Protein AF-A0A2H5V8A7-F1 (afdb_monomer_lite)

Foldseek 3Di:
DDFDWDADPLLRDIDTPVCVVVVCVDPVSVVSVVVVVVVVVVVVPPPPPDPPPPPD

Sequence (56 aa):
MVVMIVKCNICNIEIDDAIVDEHVGSDEHKANLERIKGMMRDKVYDEDSTRLGIDA

Structure (mmCIF, N/CA/C/O backbone):
data_AF-A0A2H5V8A7-F1
#
_entry.id   AF-A0A2H5V8A7-F1
#
loop_
_atom_site.group_PDB
_atom_site.id
_atom_site.type_symbol
_atom_site.label_atom_id
_atom_site.label_alt_id
_atom_site.label_comp_id
_atom_site.label_asym_id
_atom_site.label_entity_id
_atom_site.label_seq_id
_atom_site.pdbx_PDB_ins_code
_atom_site.Cartn_x
_atom_site.Cartn_y
_atom_site.Cartn_z
_atom_site.occupancy
_atom_site.B_iso_or_equiv
_atom_site.auth_seq_id
_atom_site.auth_comp_id
_atom_site.auth_asym_id
_atom_site.auth_atom_id
_atom_site.pdbx_PDB_model_num
ATOM 1 N N . MET A 1 1 ? 4.302 -4.367 -25.816 1.00 55.78 1 MET A N 1
ATOM 2 C CA . MET A 1 1 ? 4.109 -4.679 -24.387 1.00 55.78 1 MET A CA 1
ATOM 3 C C . MET A 1 1 ? 2.859 -3.944 -23.950 1.00 55.78 1 MET A C 1
ATOM 5 O O . MET A 1 1 ? 2.787 -2.747 -24.195 1.00 55.78 1 MET A O 1
ATOM 9 N N . VAL A 1 2 ? 1.850 -4.654 -23.450 1.00 67.62 2 VAL A N 1
ATOM 10 C CA . VAL A 1 2 ? 0.643 -4.027 -22.894 1.00 67.62 2 VAL A CA 1
ATOM 11 C C . VAL A 1 2 ? 0.924 -3.820 -21.413 1.00 67.62 2 VAL A C 1
ATOM 13 O O . VAL A 1 2 ? 1.244 -4.787 -20.730 1.00 67.62 2 VAL A O 1
ATOM 16 N N . VAL A 1 3 ? 0.876 -2.575 -20.951 1.00 73.62 3 VAL A N 1
ATOM 17 C CA . VAL A 1 3 ? 0.972 -2.251 -19.525 1.00 73.62 3 VAL A CA 1
ATOM 18 C C . VAL A 1 3 ? -0.416 -2.455 -18.929 1.00 73.62 3 VAL A C 1
ATOM 20 O O . VAL A 1 3 ? -1.369 -1.808 -19.367 1.00 73.62 3 VAL A O 1
ATOM 23 N N . MET A 1 4 ? -0.548 -3.397 -17.997 1.00 84.44 4 MET A N 1
ATOM 24 C CA . MET A 1 4 ? -1.793 -3.631 -17.269 1.00 84.44 4 MET A CA 1
ATOM 25 C C . MET A 1 4 ? -1.760 -2.801 -15.989 1.00 84.44 4 MET A C 1
ATOM 27 O O . MET A 1 4 ? -0.796 -2.869 -15.235 1.00 84.44 4 MET A O 1
ATOM 31 N N . ILE A 1 5 ? -2.792 -1.988 -15.775 1.00 91.50 5 ILE A N 1
ATOM 32 C CA . ILE A 1 5 ? -2.886 -1.090 -14.622 1.00 91.50 5 ILE A CA 1
ATOM 33 C C . ILE A 1 5 ? -3.948 -1.634 -13.669 1.00 91.50 5 ILE A C 1
ATOM 35 O O . ILE A 1 5 ? -5.076 -1.918 -14.079 1.00 91.50 5 ILE A O 1
ATOM 39 N N . VAL A 1 6 ? -3.588 -1.761 -12.396 1.00 94.12 6 VAL A N 1
ATOM 40 C CA . VAL A 1 6 ? -4.447 -2.224 -11.308 1.00 94.12 6 VAL A CA 1
ATOM 41 C C . VAL A 1 6 ? -4.659 -1.087 -10.318 1.00 94.12 6 VAL A C 1
ATOM 43 O O . VAL A 1 6 ? -3.731 -0.377 -9.937 1.00 94.12 6 VAL A O 1
ATOM 46 N N . LYS A 1 7 ? -5.899 -0.912 -9.858 1.00 96.12 7 LYS A N 1
ATOM 47 C CA . LYS A 1 7 ? -6.223 0.071 -8.823 1.00 96.12 7 LYS A CA 1
ATOM 48 C C . LYS A 1 7 ? -6.087 -0.545 -7.432 1.00 96.12 7 LYS A C 1
ATOM 50 O O . LYS A 1 7 ? -6.796 -1.496 -7.102 1.00 96.12 7 LYS A O 1
ATOM 55 N N . CYS A 1 8 ? -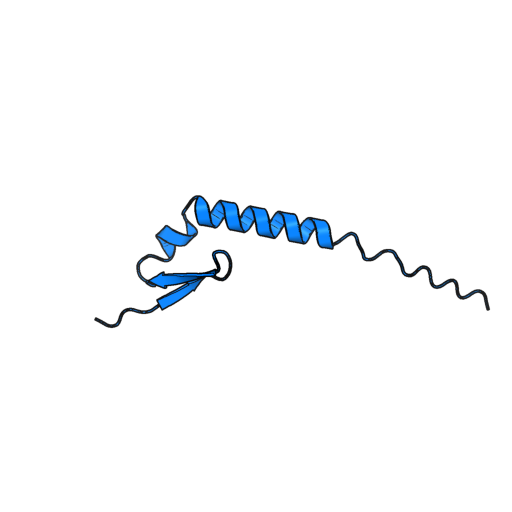5.266 0.054 -6.575 1.00 9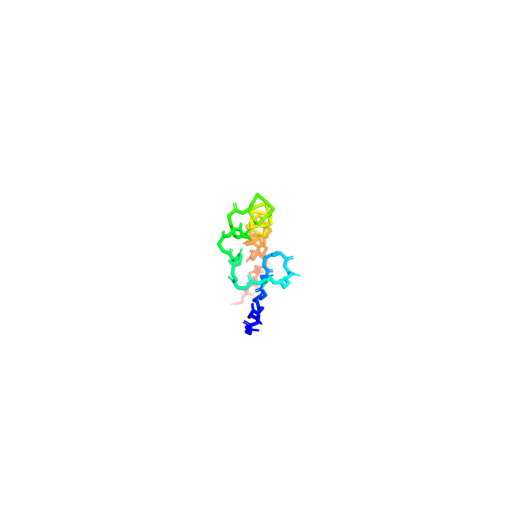7.06 8 CYS A N 1
ATOM 56 C CA . CYS A 1 8 ? -5.277 -0.244 -5.146 1.00 97.06 8 CYS A CA 1
ATOM 57 C C 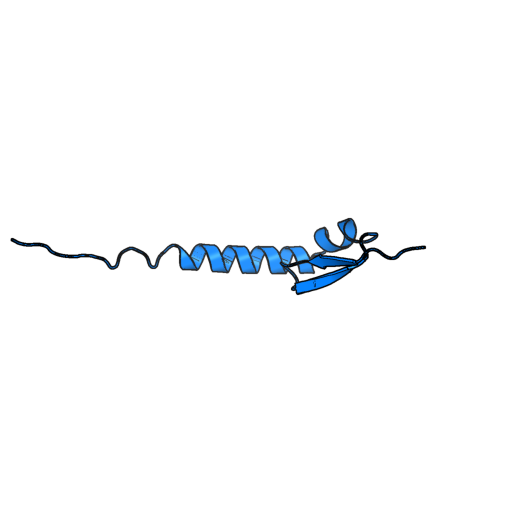. CYS A 1 8 ? -6.302 0.642 -4.436 1.00 97.06 8 CYS A C 1
ATOM 59 O O . CYS A 1 8 ? -6.159 1.860 -4.394 1.00 97.06 8 CYS A O 1
ATOM 61 N N . ASN A 1 9 ? -7.322 0.036 -3.828 1.00 95.50 9 ASN A N 1
ATOM 62 C CA . ASN A 1 9 ? -8.356 0.774 -3.093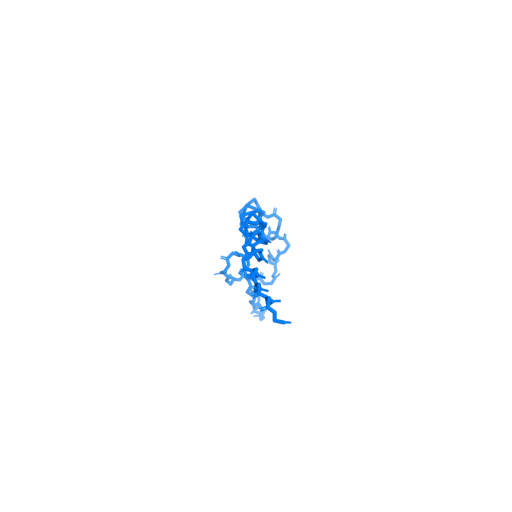 1.00 95.50 9 ASN A CA 1
ATOM 63 C C . ASN A 1 9 ? -7.910 1.226 -1.693 1.00 95.50 9 ASN A C 1
ATOM 65 O O . ASN A 1 9 ? -8.493 2.157 -1.150 1.00 95.50 9 ASN A O 1
ATOM 69 N N . ILE A 1 10 ? -6.880 0.592 -1.121 1.00 95.69 10 ILE A N 1
ATOM 70 C CA . ILE A 1 10 ? -6.316 0.970 0.186 1.00 95.69 10 ILE A CA 1
ATOM 71 C C . ILE A 1 10 ? -5.540 2.285 0.064 1.00 95.69 10 ILE A C 1
ATOM 73 O O . ILE A 1 10 ? -5.734 3.192 0.867 1.00 95.69 10 ILE A O 1
ATOM 77 N N . CYS A 1 11 ? -4.695 2.397 -0.962 1.00 96.00 11 CYS A N 1
ATOM 78 C CA . CYS A 1 11 ? -3.904 3.599 -1.231 1.00 96.00 11 CYS A CA 1
ATOM 79 C C . CYS A 1 11 ? -4.617 4.585 -2.174 1.00 96.00 11 CYS A C 1
ATOM 81 O O . CYS A 1 11 ? -4.189 5.725 -2.304 1.00 96.00 11 CYS A O 1
ATOM 83 N N . ASN A 1 12 ? -5.708 4.156 -2.819 1.00 95.88 12 ASN A N 1
ATOM 84 C CA . ASN A 1 12 ? -6.471 4.902 -3.823 1.00 95.88 12 ASN A CA 1
ATOM 85 C C . ASN A 1 12 ? -5.605 5.438 -4.982 1.00 95.88 12 ASN A C 1
ATOM 87 O O . ASN A 1 12 ? -5.763 6.579 -5.415 1.00 95.88 12 ASN A O 1
ATOM 91 N N . ILE A 1 13 ? -4.709 4.589 -5.489 1.00 95.56 13 ILE A N 1
ATOM 92 C CA . ILE A 1 13 ? -3.824 4.880 -6.624 1.00 95.56 13 ILE A CA 1
ATOM 93 C C . ILE A 1 13 ? -3.899 3.773 -7.678 1.00 95.56 13 ILE A C 1
ATOM 95 O O . ILE A 1 13 ? -4.305 2.643 -7.393 1.00 95.56 13 ILE A O 1
ATOM 99 N N . GLU A 1 14 ? -3.495 4.117 -8.895 1.00 96.69 14 GLU A N 1
ATOM 100 C CA . GLU A 1 14 ? -3.275 3.188 -10.000 1.00 96.69 14 GLU A CA 1
ATOM 101 C C . GLU A 1 14 ? -1.816 2.727 -10.007 1.00 96.69 14 GLU A C 1
ATOM 103 O O . GLU A 1 14 ? -0.906 3.519 -9.764 1.00 96.69 14 GLU A O 1
ATOM 108 N N . ILE A 1 15 ? -1.601 1.437 -10.236 1.00 95.31 15 ILE A N 1
ATOM 109 C CA . ILE A 1 15 ? -0.310 0.766 -10.090 1.00 95.31 15 ILE A CA 1
ATOM 110 C C . ILE A 1 15 ? -0.118 -0.151 -11.292 1.00 95.31 15 ILE A C 1
ATOM 112 O O . ILE A 1 15 ? -1.076 -0.750 -11.775 1.00 95.31 15 ILE A O 1
ATOM 116 N N . ASP A 1 16 ? 1.115 -0.273 -11.769 1.00 94.88 16 ASP A N 1
ATOM 117 C CA . ASP A 1 16 ? 1.461 -1.278 -12.770 1.00 94.88 16 ASP A CA 1
ATOM 118 C C . ASP A 1 16 ? 1.345 -2.686 -12.165 1.00 94.88 16 ASP A C 1
ATOM 120 O O . ASP A 1 16 ? 1.847 -2.945 -11.069 1.00 94.88 16 ASP A O 1
ATOM 124 N N . ASP A 1 17 ? 0.687 -3.597 -12.877 1.00 93.06 17 ASP A N 1
ATOM 125 C CA . ASP A 1 17 ? 0.524 -4.994 -12.466 1.00 93.06 17 ASP A CA 1
ATOM 126 C C . ASP A 1 17 ? 1.872 -5.657 -12.125 1.00 93.06 17 ASP A C 1
ATOM 128 O O . ASP A 1 17 ? 1.976 -6.412 -11.158 1.00 93.06 17 ASP A O 1
ATOM 132 N N . ALA A 1 18 ? 2.943 -5.284 -12.835 1.00 94.12 18 ALA A N 1
ATOM 133 C CA . ALA A 1 18 ? 4.281 -5.832 -12.633 1.00 94.12 18 ALA A CA 1
ATOM 134 C C . ALA A 1 18 ? 4.893 -5.512 -11.257 1.00 94.12 18 ALA A C 1
ATOM 136 O O . ALA A 1 18 ? 5.839 -6.187 -10.851 1.00 94.12 18 ALA A O 1
ATOM 137 N N . ILE A 1 19 ? 4.390 -4.495 -10.548 1.00 94.12 19 ILE A N 1
ATOM 138 C CA . ILE A 1 19 ? 4.921 -4.061 -9.244 1.00 94.12 19 ILE A CA 1
ATOM 139 C C . ILE A 1 19 ? 3.923 -4.254 -8.099 1.00 94.12 19 ILE A C 1
ATOM 141 O O . ILE A 1 19 ? 4.148 -3.748 -6.999 1.00 94.12 19 ILE A O 1
ATOM 145 N N . VAL A 1 20 ? 2.818 -4.972 -8.321 1.00 95.25 20 VAL A N 1
ATOM 146 C CA . VAL A 1 20 ? 1.779 -5.159 -7.295 1.00 95.25 20 VAL A CA 1
ATOM 147 C C . VAL A 1 20 ? 2.346 -5.805 -6.029 1.00 95.25 20 VAL A C 1
ATOM 149 O O . VAL A 1 20 ? 2.061 -5.316 -4.937 1.00 95.25 20 VAL A O 1
ATOM 152 N N . ASP A 1 21 ? 3.191 -6.833 -6.155 1.00 96.31 21 ASP A N 1
ATOM 153 C CA . ASP A 1 21 ? 3.843 -7.494 -5.012 1.00 96.31 21 ASP A CA 1
ATOM 154 C C . ASP A 1 21 ? 4.730 -6.535 -4.199 1.00 96.31 21 ASP A C 1
ATOM 156 O O . ASP A 1 21 ? 4.689 -6.531 -2.966 1.00 96.31 21 ASP A O 1
ATOM 160 N N . GLU A 1 22 ? 5.490 -5.668 -4.873 1.00 97.38 22 GLU A N 1
ATOM 161 C CA . GLU A 1 22 ? 6.298 -4.644 -4.202 1.00 97.38 22 GLU A CA 1
ATOM 162 C C . GLU A 1 22 ? 5.400 -3.616 -3.501 1.00 97.38 22 GLU A C 1
ATOM 164 O O . GLU A 1 22 ? 5.609 -3.292 -2.327 1.00 97.38 22 GLU A O 1
ATOM 169 N N . HIS A 1 23 ? 4.350 -3.154 -4.185 1.00 97.00 23 HIS A N 1
ATOM 170 C CA . HIS A 1 23 ? 3.404 -2.189 -3.642 1.00 97.00 23 HIS A CA 1
ATOM 171 C C . HIS A 1 23 ? 2.747 -2.694 -2.352 1.00 97.00 23 HIS A C 1
ATOM 173 O O . HIS A 1 23 ? 2.754 -1.976 -1.349 1.00 97.00 23 HIS A O 1
ATOM 179 N N . VAL A 1 24 ? 2.200 -3.916 -2.343 1.00 96.94 24 VAL A N 1
ATOM 180 C CA . VAL A 1 24 ? 1.530 -4.473 -1.150 1.00 96.94 24 VAL A CA 1
ATOM 181 C C . VAL A 1 24 ? 2.518 -4.790 -0.024 1.00 96.94 24 VAL A C 1
ATOM 183 O O . VAL A 1 24 ? 2.141 -4.802 1.150 1.00 96.94 24 VAL A O 1
ATOM 186 N N . GLY A 1 25 ? 3.790 -5.008 -0.365 1.00 96.75 25 GLY A N 1
ATOM 187 C CA . GLY A 1 25 ? 4.883 -5.186 0.585 1.00 96.75 25 GLY A CA 1
ATOM 188 C C . GLY A 1 25 ? 5.378 -3.889 1.235 1.00 96.75 25 GLY A C 1
ATOM 189 O O . GLY A 1 25 ? 5.987 -3.961 2.309 1.00 96.75 25 GLY A O 1
ATOM 190 N N . SER A 1 26 ? 5.105 -2.728 0.631 1.00 97.69 26 SER A N 1
ATOM 191 C CA . SER A 1 26 ? 5.600 -1.423 1.087 1.00 97.69 26 SER A CA 1
ATOM 192 C C . SER A 1 26 ? 5.068 -1.015 2.468 1.00 97.69 26 SER A C 1
ATOM 194 O O . SER A 1 26 ? 3.945 -1.347 2.864 1.00 97.69 26 SER A O 1
ATOM 196 N N . ASP A 1 27 ? 5.873 -0.250 3.211 1.00 97.88 27 ASP A N 1
ATOM 197 C CA . ASP A 1 27 ? 5.474 0.288 4.518 1.00 97.88 27 ASP A CA 1
ATOM 198 C C . ASP A 1 27 ? 4.291 1.259 4.411 1.00 97.88 27 ASP A C 1
ATOM 200 O O . ASP A 1 27 ? 3.440 1.296 5.300 1.00 97.88 27 ASP A O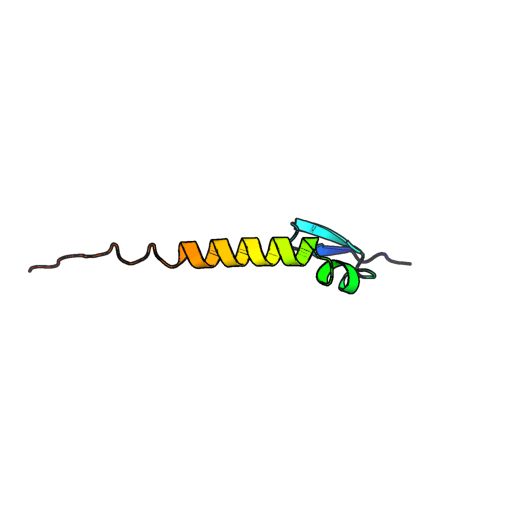 1
ATOM 204 N N . GLU A 1 28 ? 4.185 1.995 3.300 1.00 96.81 28 GLU A N 1
ATOM 205 C CA . GLU A 1 28 ? 3.056 2.889 3.032 1.00 96.81 28 GLU A CA 1
ATOM 206 C C . GLU A 1 28 ? 1.736 2.112 2.937 1.00 96.81 28 GLU A C 1
ATOM 208 O O . GLU A 1 28 ? 0.757 2.460 3.605 1.00 96.81 28 GLU A O 1
ATOM 213 N N . HIS A 1 29 ? 1.712 1.023 2.161 1.00 97.38 29 HIS A N 1
ATOM 214 C CA . HIS A 1 29 ? 0.520 0.190 2.025 1.00 97.38 29 HIS A CA 1
ATOM 215 C C . HIS A 1 29 ? 0.087 -0.390 3.377 1.00 97.38 29 HIS A C 1
ATOM 217 O O . HIS A 1 29 ? -1.091 -0.325 3.741 1.00 97.38 29 HIS A O 1
ATOM 223 N N . LYS A 1 30 ? 1.042 -0.902 4.163 1.00 97.69 30 LYS A N 1
ATOM 224 C CA . LYS A 1 30 ? 0.778 -1.438 5.508 1.00 97.69 30 LYS A CA 1
ATOM 225 C C . LYS A 1 30 ? 0.251 -0.360 6.454 1.00 97.69 30 LYS A C 1
ATOM 227 O O . LYS A 1 30 ? -0.714 -0.612 7.173 1.00 97.69 30 LYS A O 1
ATOM 232 N N . ALA A 1 31 ? 0.822 0.843 6.429 1.00 97.12 31 ALA A N 1
ATOM 233 C CA . ALA A 1 31 ? 0.355 1.956 7.250 1.00 97.12 31 ALA A CA 1
ATOM 234 C C . ALA A 1 31 ? -1.091 2.350 6.904 1.00 97.12 31 ALA A C 1
ATOM 236 O O . ALA A 1 31 ? -1.913 2.528 7.806 1.00 97.12 31 ALA A O 1
ATOM 237 N N . ASN A 1 32 ? -1.435 2.432 5.616 1.00 96.38 32 ASN A N 1
ATOM 238 C CA . ASN A 1 32 ? -2.803 2.715 5.176 1.00 96.38 32 ASN A CA 1
ATOM 239 C C . ASN A 1 32 ? -3.777 1.608 5.597 1.00 96.38 32 ASN A C 1
ATOM 241 O O . ASN A 1 32 ? -4.865 1.901 6.100 1.00 96.38 32 ASN A O 1
ATOM 245 N N . LEU A 1 33 ? -3.368 0.343 5.472 1.00 95.75 33 LEU A N 1
ATOM 246 C CA . LEU A 1 33 ? -4.163 -0.799 5.913 1.00 95.75 33 LEU A CA 1
ATOM 247 C C . LEU A 1 33 ? -4.472 -0.734 7.420 1.00 95.75 33 LEU A C 1
ATOM 249 O O . LEU A 1 33 ? -5.623 -0.920 7.819 1.00 95.75 33 LEU A O 1
ATOM 253 N N . GLU A 1 34 ? -3.483 -0.427 8.260 1.00 95.25 34 GLU A N 1
ATOM 254 C CA . GLU A 1 34 ? -3.678 -0.303 9.712 1.00 95.25 34 GLU A CA 1
ATOM 255 C C . GLU A 1 34 ? -4.591 0.877 10.081 1.00 95.25 34 GLU A C 1
ATOM 257 O O . GLU A 1 34 ? -5.453 0.741 10.954 1.00 95.25 34 GLU A O 1
ATOM 262 N N . ARG A 1 35 ? -4.485 2.015 9.378 1.00 92.69 35 ARG A N 1
ATOM 263 C CA .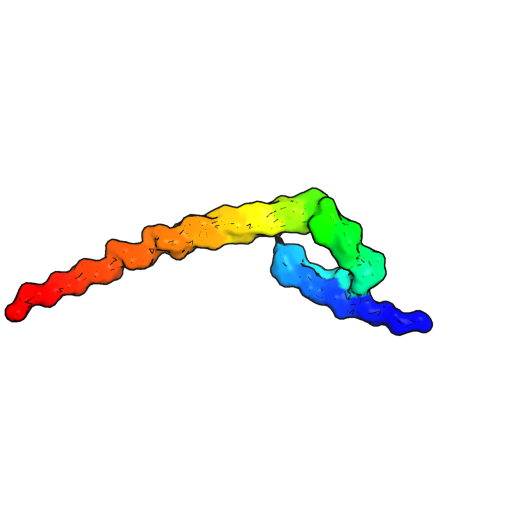 ARG A 1 35 ? -5.393 3.163 9.574 1.00 92.69 35 ARG A CA 1
ATOM 264 C C . ARG A 1 35 ? -6.843 2.785 9.285 1.00 92.69 35 ARG A C 1
ATOM 266 O O . ARG A 1 35 ? -7.721 3.082 10.095 1.00 92.69 35 ARG A O 1
ATOM 273 N N . ILE A 1 36 ? -7.094 2.096 8.170 1.00 91.12 36 ILE A N 1
ATOM 274 C CA . ILE A 1 36 ? -8.443 1.652 7.791 1.00 91.12 36 ILE A CA 1
ATOM 275 C C . ILE A 1 36 ? -8.994 0.663 8.826 1.00 91.12 36 ILE A C 1
ATOM 277 O O . ILE A 1 36 ? -10.138 0.811 9.259 1.00 91.12 36 ILE A O 1
ATOM 281 N N . LYS A 1 37 ? -8.186 -0.303 9.284 1.00 89.88 37 LYS A N 1
ATOM 282 C CA . LYS A 1 37 ? -8.590 -1.239 10.350 1.00 89.88 37 LYS A CA 1
ATOM 283 C C . LYS A 1 37 ? -8.971 -0.515 11.643 1.00 89.88 37 LYS A C 1
ATOM 285 O O . LYS A 1 37 ? -9.972 -0.872 12.262 1.00 89.88 37 LYS A O 1
ATOM 290 N N . GLY A 1 38 ? -8.207 0.506 12.036 1.00 88.31 38 GLY A N 1
ATOM 291 C CA . GLY A 1 38 ? -8.516 1.338 13.201 1.00 88.31 38 GLY A CA 1
ATOM 292 C C . GLY A 1 38 ? -9.869 2.042 13.072 1.00 88.31 38 GLY A C 1
ATOM 293 O O . GLY A 1 38 ? -10.682 1.975 13.989 1.00 88.31 38 GLY A O 1
ATOM 294 N N . MET A 1 39 ? -10.152 2.630 11.906 1.00 83.06 39 MET A N 1
ATOM 295 C CA . MET A 1 39 ? -11.432 3.300 11.636 1.00 83.06 39 MET A CA 1
ATOM 296 C C . MET A 1 39 ? -12.625 2.340 11.650 1.00 83.06 39 MET A C 1
ATOM 298 O O . MET A 1 39 ? -13.712 2.718 12.076 1.00 83.06 39 MET A O 1
ATOM 302 N N . MET A 1 40 ? -12.452 1.109 11.167 1.00 77.31 40 MET A N 1
ATOM 303 C CA . MET A 1 40 ? -13.526 0.112 11.188 1.00 77.31 40 MET A CA 1
ATOM 304 C C . MET A 1 40 ? -13.821 -0.384 12.602 1.00 77.31 40 MET A C 1
ATOM 306 O O . MET A 1 40 ? -14.980 -0.610 12.920 1.00 77.31 40 MET A O 1
ATOM 310 N N . ARG A 1 41 ? -12.805 -0.509 13.464 1.00 71.06 41 ARG A N 1
ATOM 311 C CA . ARG A 1 41 ? -13.003 -0.892 14.871 1.00 71.06 41 ARG A CA 1
ATOM 312 C C . ARG A 1 41 ? -13.822 0.148 15.641 1.00 71.06 41 ARG A C 1
ATOM 314 O O . ARG A 1 41 ? -14.638 -0.229 16.472 1.00 71.06 41 ARG A O 1
ATOM 321 N N . ASP A 1 42 ? -13.607 1.427 15.356 1.00 61.66 42 ASP A N 1
ATOM 322 C CA . ASP A 1 42 ? -14.284 2.536 16.037 1.00 61.66 42 ASP A CA 1
ATOM 323 C C . ASP A 1 42 ? -15.781 2.618 15.678 1.00 61.66 42 ASP A C 1
ATOM 325 O O . ASP A 1 42 ? -16.622 2.894 16.524 1.00 61.66 42 ASP A O 1
ATOM 329 N N . LYS A 1 43 ? -16.142 2.263 14.437 1.00 57.75 43 LYS A N 1
ATOM 330 C CA . LYS A 1 43 ? -17.526 2.333 13.933 1.00 57.75 43 LYS A CA 1
ATOM 331 C C . LYS A 1 43 ? -18.450 1.189 14.364 1.00 57.75 43 LYS A C 1
ATOM 333 O O . LYS A 1 43 ? -19.633 1.245 14.054 1.00 57.75 43 LYS A O 1
ATOM 338 N N . VAL A 1 44 ? -17.940 0.154 15.035 1.00 56.34 44 VAL A N 1
ATOM 339 C CA . VAL A 1 44 ? -18.753 -0.992 15.499 1.00 56.34 44 VAL A CA 1
ATOM 340 C C . VAL A 1 44 ? -19.436 -0.706 16.852 1.00 56.34 44 VAL A C 1
ATOM 342 O O . VAL A 1 44 ? -20.273 -1.483 17.288 1.00 56.34 44 VAL A O 1
ATOM 345 N N . TYR A 1 45 ? -19.146 0.424 17.513 1.00 54.34 45 TYR A N 1
ATOM 346 C CA . TYR A 1 45 ? -19.703 0.753 18.837 1.00 54.34 45 TYR A CA 1
ATOM 347 C C . TYR A 1 45 ? -20.834 1.799 18.850 1.00 54.34 45 TYR A C 1
ATOM 349 O O . TYR A 1 45 ? -21.226 2.239 19.927 1.00 54.34 45 TYR A O 1
ATOM 357 N N . ASP A 1 46 ? -21.422 2.147 17.702 1.00 54.16 46 ASP A N 1
ATOM 358 C CA . ASP A 1 46 ? -22.554 3.094 17.623 1.00 54.16 46 ASP A CA 1
ATOM 359 C C . ASP A 1 46 ? -23.923 2.414 17.380 1.00 54.16 46 ASP A C 1
ATOM 361 O O . ASP A 1 46 ? -24.863 3.043 16.899 1.00 54.16 46 ASP A O 1
ATOM 365 N N . GLU A 1 47 ? -24.073 1.123 17.710 1.00 53.44 47 GLU A N 1
ATOM 366 C CA . GLU A 1 47 ? -25.327 0.374 17.486 1.00 53.44 47 GLU A CA 1
ATOM 367 C C . GLU A 1 47 ? -26.095 -0.074 18.747 1.00 53.44 47 GLU A C 1
ATOM 369 O O . GLU A 1 47 ? -26.955 -0.941 18.653 1.00 53.44 47 GLU A O 1
ATOM 374 N N . ASP A 1 48 ? -25.902 0.573 19.906 1.00 55.28 48 ASP A N 1
ATOM 375 C CA . ASP A 1 48 ? -26.747 0.339 21.104 1.00 55.28 48 ASP A CA 1
ATOM 376 C C . ASP A 1 48 ? -27.584 1.570 21.514 1.00 55.28 48 ASP A C 1
ATOM 378 O O . ASP A 1 48 ? -27.762 1.906 22.682 1.00 55.28 48 ASP A O 1
ATOM 382 N N . SER A 1 49 ? -28.121 2.288 20.523 1.00 57.22 49 SER A N 1
ATOM 383 C CA . SER A 1 49 ? -29.146 3.323 20.733 1.00 57.22 49 SER A CA 1
ATOM 384 C C . SER A 1 49 ? -30.439 2.979 19.998 1.00 57.22 49 SER A C 1
ATOM 386 O O . SER A 1 49 ? -30.951 3.744 19.188 1.00 57.22 49 SER A O 1
ATOM 388 N N . THR A 1 50 ? -31.020 1.814 20.282 1.00 60.81 50 THR A N 1
ATOM 389 C CA . THR A 1 50 ? -32.460 1.593 20.066 1.00 60.81 50 THR A CA 1
ATOM 390 C C . THR A 1 50 ? -33.049 0.895 21.283 1.00 60.81 50 THR A C 1
ATOM 392 O O . THR A 1 50 ? -33.490 -0.248 21.248 1.00 60.81 50 THR A O 1
ATOM 395 N N . ARG A 1 51 ? -33.103 1.633 22.395 1.00 56.03 51 ARG A N 1
ATOM 396 C CA . ARG A 1 51 ? -34.021 1.341 23.497 1.00 56.03 51 ARG A CA 1
ATOM 397 C C . ARG A 1 51 ? -35.413 1.845 23.101 1.00 56.03 51 ARG A C 1
ATOM 399 O O . ARG A 1 51 ? -35.880 2.859 23.613 1.00 56.03 51 ARG A O 1
ATOM 406 N N . LEU A 1 52 ? -36.065 1.167 22.153 1.00 55.94 52 LEU A N 1
ATOM 407 C CA . LEU A 1 52 ? -37.510 1.313 21.968 1.00 55.94 52 LEU A CA 1
ATOM 408 C C . LEU A 1 52 ? -38.177 0.618 23.156 1.00 55.94 52 LEU A C 1
ATOM 410 O O . LEU A 1 52 ? -38.438 -0.581 23.134 1.00 55.94 52 LEU A O 1
ATOM 414 N N . GLY A 1 53 ? -38.382 1.385 24.229 1.00 54.38 53 GLY A N 1
ATOM 415 C CA . GLY A 1 53 ? -39.345 1.033 25.261 1.00 54.38 53 GLY A CA 1
ATOM 416 C C . GLY A 1 53 ? -40.716 0.947 24.606 1.00 54.38 53 GLY A C 1
ATOM 417 O O . GLY A 1 53 ? -41.301 1.968 24.255 1.00 54.38 53 GLY A O 1
ATOM 418 N N . ILE A 1 54 ? -41.184 -0.275 24.378 1.00 58.06 54 ILE A N 1
ATOM 419 C CA . ILE A 1 54 ? -42.596 -0.541 24.147 1.00 58.06 54 ILE A CA 1
ATOM 420 C C . ILE A 1 54 ? -43.119 -1.063 25.478 1.00 58.06 54 ILE A C 1
ATOM 422 O O . ILE A 1 54 ? -43.119 -2.263 25.741 1.00 58.06 54 ILE A O 1
ATOM 426 N N . ASP A 1 55 ? -43.493 -0.123 26.341 1.00 62.81 55 ASP A N 1
ATOM 427 C CA . ASP A 1 55 ? -44.437 -0.380 27.416 1.00 62.81 55 ASP A CA 1
ATOM 428 C C . ASP A 1 55 ? -45.833 -0.222 26.789 1.00 62.81 55 ASP A C 1
ATOM 430 O O . ASP A 1 55 ? -46.276 0.898 26.525 1.00 62.81 55 ASP A O 1
ATOM 434 N N . ALA A 1 56 ? -46.492 -1.339 26.472 1.00 49.62 56 ALA A N 1
ATOM 435 C CA . ALA A 1 56 ? -47.916 -1.397 26.137 1.00 49.62 56 ALA A CA 1
ATOM 436 C C . ALA A 1 56 ? -48.482 -2.785 26.453 1.00 49.62 56 ALA A C 1
ATOM 438 O O . ALA A 1 56 ? -47.887 -3.781 25.981 1.00 49.62 56 ALA A O 1
#

Secondary structure (DSSP, 8-state):
-PPPEEEETTTTEEEEGGGHHHHHHSHHHHHHHHHHHHHHHHGGGS----------

Radius of gyration: 19.91 Å; chains: 1; bounding box: 54×12×52 Å

pLDDT: mean 82.14, std 17.51, range [49.62, 97.88]